Protein AF-C1MUS3-F1 (afdb_monomer_lite)

Organism: Micromonas pusilla (strain CCMP1545) (NCBI:txid564608)

Structure (mmCIF, N/CA/C/O backbone):
data_AF-C1MUS3-F1
#
_entry.id   AF-C1MUS3-F1
#
loop_
_atom_site.group_PDB
_atom_site.id
_atom_site.type_symbol
_atom_site.label_atom_id
_atom_site.label_alt_id
_atom_site.label_comp_id
_atom_site.label_asym_id
_atom_site.label_entity_id
_atom_site.label_seq_id
_atom_site.pdbx_PDB_ins_code
_atom_site.Cartn_x
_atom_site.Cartn_y
_atom_site.Cartn_z
_atom_site.occupancy
_atom_site.B_iso_or_equiv
_atom_site.auth_seq_id
_atom_site.auth_comp_id
_atom_site.auth_asym_id
_atom_site.auth_atom_id
_atom_site.pdbx_PDB_model_num
ATOM 1 N N . MET A 1 1 ? -2.964 16.497 14.818 1.00 52.72 1 MET A N 1
ATOM 2 C CA . MET A 1 1 ? -4.384 16.261 14.481 1.00 52.72 1 MET A CA 1
ATOM 3 C C . MET A 1 1 ? -4.648 14.769 14.658 1.00 52.72 1 MET A C 1
ATOM 5 O O . MET A 1 1 ? -3.890 13.993 14.090 1.00 52.72 1 MET A O 1
ATOM 9 N N . ASP A 1 2 ? -5.596 14.353 15.503 1.00 78.25 2 ASP A N 1
ATOM 10 C CA . ASP A 1 2 ? -5.914 12.923 15.692 1.00 78.25 2 ASP A CA 1
ATOM 11 C C . ASP A 1 2 ? -7.005 12.544 14.678 1.00 78.25 2 ASP A C 1
ATOM 13 O O . ASP A 1 2 ? -8.101 13.102 14.712 1.00 78.25 2 ASP A O 1
ATOM 17 N N . LEU A 1 3 ? -6.682 11.678 13.713 1.00 90.25 3 LEU A N 1
ATOM 18 C CA . LEU A 1 3 ? -7.637 11.227 12.696 1.00 90.25 3 LEU A CA 1
ATOM 19 C C . LEU A 1 3 ? -8.528 10.123 13.276 1.00 90.25 3 LEU A C 1
ATOM 21 O O . LEU A 1 3 ? -8.042 9.252 14.000 1.00 90.25 3 LEU A O 1
ATOM 25 N N . SER A 1 4 ? -9.820 10.129 12.939 1.00 94.25 4 SER A N 1
ATOM 26 C CA . SER A 1 4 ? -10.713 9.025 13.304 1.00 94.25 4 SER A CA 1
ATOM 27 C C . SER A 1 4 ? -10.329 7.738 12.568 1.00 94.25 4 SER A C 1
ATOM 29 O O . SER A 1 4 ? -9.765 7.776 11.472 1.00 94.25 4 SER A O 1
ATOM 31 N N . ALA A 1 5 ? -10.683 6.590 13.149 1.00 95.31 5 ALA A N 1
ATOM 32 C CA . ALA A 1 5 ? -10.496 5.276 12.536 1.00 95.31 5 ALA A CA 1
ATOM 33 C C . ALA A 1 5 ? -11.099 5.199 11.122 1.00 95.31 5 ALA A C 1
ATOM 35 O O . ALA A 1 5 ? -10.448 4.721 10.195 1.00 95.31 5 ALA A O 1
ATOM 36 N N . GLN A 1 6 ? -12.306 5.739 10.941 1.00 96.19 6 GLN A N 1
ATOM 37 C CA . GLN A 1 6 ? -12.981 5.791 9.645 1.00 96.19 6 GLN A CA 1
ATOM 38 C C . GLN A 1 6 ? -12.203 6.640 8.637 1.00 96.19 6 GLN A C 1
ATOM 40 O O . GLN A 1 6 ? -12.036 6.235 7.490 1.00 96.19 6 GLN A O 1
ATOM 45 N N . THR A 1 7 ? -11.679 7.798 9.048 1.00 96.81 7 THR A N 1
ATOM 46 C CA . THR A 1 7 ? -10.863 8.641 8.163 1.00 96.81 7 THR A CA 1
ATOM 47 C C . THR A 1 7 ? -9.566 7.942 7.766 1.00 96.81 7 THR A C 1
ATOM 49 O O . THR A 1 7 ? -9.186 7.988 6.599 1.00 96.81 7 THR A O 1
ATOM 52 N N . VAL A 1 8 ? -8.911 7.246 8.698 1.00 97.56 8 VAL A N 1
ATOM 53 C CA . VAL A 1 8 ? -7.708 6.455 8.399 1.00 97.56 8 VAL A CA 1
ATOM 54 C C . VAL A 1 8 ? -8.012 5.343 7.389 1.00 97.56 8 VAL A C 1
ATOM 56 O O . VAL A 1 8 ? -7.272 5.192 6.419 1.00 97.56 8 VAL A O 1
ATOM 59 N N . LEU A 1 9 ? -9.128 4.625 7.548 1.00 98.12 9 LEU A N 1
ATOM 60 C CA . LEU A 1 9 ? -9.564 3.607 6.587 1.00 98.12 9 LEU A CA 1
ATOM 61 C C . LEU A 1 9 ? -9.898 4.194 5.208 1.00 98.12 9 LEU A C 1
ATOM 63 O O . LEU A 1 9 ? -9.548 3.587 4.201 1.00 98.12 9 LEU A O 1
ATOM 67 N N . LYS A 1 10 ? -10.492 5.393 5.130 1.00 98.00 10 LYS A N 1
ATOM 68 C CA . LYS A 1 10 ? -10.720 6.087 3.846 1.00 98.00 10 LYS A CA 1
ATOM 69 C C . LYS A 1 10 ? -9.414 6.435 3.145 1.00 98.00 10 LYS A C 1
ATOM 71 O O . LYS A 1 10 ? -9.296 6.219 1.943 1.00 98.00 10 LYS A O 1
ATOM 76 N N . ILE A 1 11 ? -8.432 6.948 3.888 1.00 97.75 11 ILE A N 1
ATOM 77 C CA . ILE A 1 11 ? -7.097 7.233 3.344 1.00 97.75 11 ILE A CA 1
ATOM 78 C C . ILE A 1 11 ? -6.479 5.940 2.804 1.00 97.75 11 ILE A C 1
ATOM 80 O O . ILE A 1 11 ? -6.043 5.908 1.656 1.00 97.75 11 ILE A O 1
ATOM 84 N N . ALA A 1 12 ? -6.514 4.860 3.591 1.00 97.81 12 ALA A N 1
ATOM 85 C CA . ALA A 1 12 ? -6.022 3.553 3.169 1.00 97.81 12 ALA A CA 1
ATOM 86 C C . ALA A 1 12 ? -6.724 3.058 1.889 1.00 97.81 12 ALA A C 1
ATOM 88 O O . ALA A 1 12 ? -6.028 2.652 0.956 1.00 97.81 12 ALA A O 1
ATOM 89 N N . ALA A 1 13 ? -8.055 3.175 1.812 1.00 98.19 13 ALA A N 1
ATOM 90 C CA . ALA A 1 13 ? -8.863 2.763 0.663 1.00 98.19 13 ALA A CA 1
ATOM 91 C C . ALA A 1 13 ? -8.513 3.544 -0.608 1.00 98.19 13 ALA A C 1
ATOM 93 O O . ALA A 1 13 ? -8.303 2.949 -1.667 1.00 98.19 13 ALA A O 1
ATOM 94 N N . VAL A 1 14 ? -8.404 4.874 -0.510 1.00 97.94 14 VAL A N 1
ATOM 95 C CA . VAL A 1 14 ? -8.028 5.737 -1.641 1.00 97.94 14 VAL A CA 1
ATOM 96 C C . VAL A 1 14 ? -6.626 5.389 -2.129 1.00 97.94 14 VAL A C 1
ATOM 98 O O . VAL A 1 14 ? -6.409 5.234 -3.330 1.00 97.94 14 VAL A O 1
ATOM 101 N N . SER A 1 15 ? -5.679 5.197 -1.212 1.00 97.31 15 SER A N 1
ATOM 102 C CA . SER A 1 15 ? -4.314 4.818 -1.570 1.00 97.31 15 SER A CA 1
ATOM 103 C C . SER A 1 15 ? -4.245 3.432 -2.222 1.00 97.31 15 SER A C 1
ATOM 105 O O . SER A 1 15 ? -3.606 3.293 -3.263 1.00 97.31 15 SER A O 1
ATOM 107 N N . SER A 1 16 ? -4.954 2.427 -1.694 1.00 97.75 16 SER A N 1
ATOM 108 C CA . SER A 1 16 ? -5.007 1.085 -2.296 1.00 97.75 16 SER A CA 1
ATOM 109 C C . SER A 1 16 ? -5.689 1.109 -3.663 1.00 97.75 16 SER A C 1
ATOM 111 O O . SER A 1 16 ? -5.212 0.453 -4.585 1.00 97.75 16 SER A O 1
ATOM 113 N N . THR A 1 17 ? -6.728 1.934 -3.838 1.00 97.44 17 THR A N 1
ATOM 114 C CA . THR A 1 17 ? -7.362 2.174 -5.145 1.00 97.44 17 THR A CA 1
ATOM 115 C C . THR A 1 17 ? -6.368 2.771 -6.139 1.00 97.44 17 THR A C 1
ATOM 117 O O . THR A 1 17 ? -6.280 2.302 -7.269 1.00 97.44 17 THR A O 1
ATOM 120 N N . GLY A 1 18 ? -5.583 3.770 -5.725 1.00 95.81 18 GLY A N 1
ATOM 121 C CA . GLY A 1 18 ? -4.576 4.401 -6.577 1.00 95.81 18 GLY A CA 1
ATOM 122 C C . GLY A 1 18 ? -3.504 3.418 -7.049 1.00 95.81 18 GLY A C 1
ATOM 123 O O . GLY A 1 18 ? -3.254 3.315 -8.250 1.00 95.81 18 GLY A O 1
ATOM 124 N N . TYR A 1 19 ? -2.913 2.649 -6.129 1.00 94.81 19 TYR A N 1
ATOM 125 C CA . TYR A 1 19 ? -1.943 1.610 -6.490 1.00 94.81 19 TYR A CA 1
ATOM 126 C C . TYR A 1 19 ? -2.574 0.520 -7.364 1.00 94.81 19 TYR A C 1
ATOM 128 O O . TYR A 1 19 ? -1.981 0.113 -8.359 1.00 94.81 19 TYR A O 1
ATOM 136 N N . SER A 1 20 ? -3.795 0.086 -7.043 1.00 96.69 20 SER A N 1
ATOM 137 C CA . SER A 1 20 ? -4.541 -0.881 -7.850 1.00 96.69 20 SER A CA 1
ATOM 138 C C . SER A 1 20 ? -4.736 -0.393 -9.288 1.00 96.69 20 SER A C 1
ATOM 140 O O . SER A 1 20 ? -4.400 -1.109 -10.230 1.00 96.69 20 SER A O 1
ATOM 142 N N . ALA A 1 21 ? -5.197 0.848 -9.467 1.00 95.81 21 ALA A N 1
ATOM 143 C CA . ALA A 1 21 ? -5.435 1.440 -10.779 1.00 95.81 21 ALA A CA 1
ATOM 144 C C . ALA A 1 21 ? -4.152 1.534 -11.613 1.00 95.81 21 ALA A C 1
ATOM 146 O O . ALA A 1 21 ? -4.171 1.193 -12.793 1.00 95.81 21 ALA A O 1
ATOM 147 N N . GLN A 1 22 ? -3.027 1.926 -11.006 1.00 93.88 22 GLN A N 1
ATOM 148 C CA . GLN A 1 22 ? -1.734 1.951 -11.699 1.00 93.88 22 GLN A CA 1
ATOM 149 C C . GLN A 1 22 ? -1.359 0.564 -12.234 1.00 93.88 22 GLN A C 1
ATOM 151 O O . GLN A 1 22 ? -0.953 0.439 -13.385 1.00 93.88 22 GLN A O 1
ATOM 156 N N . MET A 1 23 ? -1.545 -0.478 -11.423 1.00 94.56 23 MET A N 1
ATOM 157 C CA . MET A 1 23 ? -1.152 -1.846 -11.768 1.00 94.56 23 MET A CA 1
ATOM 158 C C . MET A 1 23 ? -2.116 -2.519 -12.761 1.00 94.56 23 MET A C 1
ATOM 160 O O . MET A 1 23 ? -1.689 -3.319 -13.591 1.00 94.56 23 MET A O 1
ATOM 164 N N . LEU A 1 24 ? -3.411 -2.190 -12.701 1.00 93.19 24 LEU A N 1
ATOM 165 C CA . LEU A 1 24 ? -4.441 -2.744 -13.587 1.00 93.19 24 LEU A CA 1
ATOM 166 C C . LEU A 1 24 ? -4.512 -2.024 -14.937 1.00 93.19 24 LEU A C 1
ATOM 168 O O . LEU A 1 24 ? -4.518 -2.674 -15.983 1.00 93.19 24 LEU A O 1
ATOM 172 N N . ALA A 1 25 ? -4.602 -0.693 -14.908 1.00 91.56 25 ALA A N 1
ATOM 173 C CA . ALA A 1 25 ? -4.913 0.116 -16.083 1.00 91.56 25 ALA A CA 1
ATOM 174 C C . ALA A 1 25 ? -3.665 0.623 -16.812 1.00 91.56 25 ALA A C 1
ATOM 176 O O . ALA A 1 25 ? -3.730 0.891 -18.009 1.00 91.56 25 ALA A O 1
ATOM 177 N N . ALA A 1 26 ? -2.533 0.751 -16.115 1.00 91.69 26 ALA A N 1
ATOM 178 C CA . ALA A 1 26 ? -1.306 1.300 -16.685 1.00 91.69 26 ALA A CA 1
ATOM 179 C C . ALA A 1 26 ? -0.044 0.507 -16.275 1.00 91.69 26 ALA A C 1
ATOM 181 O O . ALA A 1 26 ? 0.919 1.111 -15.792 1.00 91.69 26 ALA A O 1
ATOM 182 N N . PRO A 1 27 ? -0.004 -0.828 -16.484 1.00 88.62 27 PRO A N 1
ATOM 183 C CA . PRO A 1 27 ? 1.126 -1.666 -16.069 1.00 88.62 27 PRO A CA 1
ATOM 184 C C . PRO A 1 27 ? 2.464 -1.197 -16.670 1.00 88.62 27 PRO A C 1
ATOM 186 O O . PRO A 1 27 ? 3.486 -1.141 -15.991 1.00 88.62 27 PRO A O 1
ATOM 189 N N . ASP A 1 28 ? 2.463 -0.740 -17.921 1.00 89.69 28 ASP A N 1
ATOM 190 C CA . ASP A 1 28 ? 3.669 -0.254 -18.609 1.00 89.69 28 ASP A CA 1
ATOM 191 C C . ASP A 1 28 ? 4.235 1.010 -17.968 1.00 89.69 28 ASP A C 1
ATOM 193 O O . ASP A 1 28 ? 5.450 1.150 -17.776 1.00 89.69 28 ASP A O 1
ATOM 197 N N . TRP A 1 29 ? 3.334 1.922 -17.602 1.00 90.94 29 TRP A N 1
ATOM 198 C CA . TRP A 1 29 ? 3.690 3.116 -16.858 1.00 90.94 29 TRP A CA 1
ATOM 199 C C . TRP A 1 29 ? 4.202 2.738 -15.472 1.00 90.94 29 TRP A C 1
ATOM 201 O O . TRP A 1 29 ? 5.259 3.222 -15.083 1.00 90.94 29 TRP A O 1
ATOM 211 N N . ALA A 1 30 ? 3.520 1.837 -14.757 1.00 91.00 30 ALA A N 1
ATOM 212 C CA . ALA A 1 30 ? 3.930 1.396 -13.427 1.00 91.00 30 ALA A CA 1
ATOM 213 C C . ALA A 1 30 ? 5.330 0.763 -13.464 1.00 91.00 30 ALA A C 1
ATOM 215 O O . ALA A 1 30 ? 6.202 1.155 -12.689 1.00 91.00 30 ALA A O 1
ATOM 216 N N . ASN A 1 31 ? 5.592 -0.132 -14.420 1.00 92.44 31 ASN A N 1
ATOM 217 C CA . ASN A 1 31 ? 6.906 -0.744 -14.602 1.00 92.44 31 ASN A CA 1
ATOM 218 C C . ASN A 1 31 ? 7.986 0.327 -14.810 1.00 92.44 31 ASN A C 1
ATOM 220 O O . ASN A 1 31 ? 9.007 0.343 -14.126 1.00 92.44 31 ASN A O 1
ATOM 224 N N . SER A 1 32 ? 7.717 1.269 -15.715 1.00 92.12 32 SER A N 1
ATOM 225 C CA . SER A 1 32 ? 8.638 2.358 -16.047 1.00 92.12 32 SER A CA 1
ATOM 226 C C . SER A 1 32 ? 8.811 3.358 -14.908 1.00 92.12 32 SER A C 1
ATOM 228 O O . SER A 1 32 ? 9.868 3.973 -14.790 1.00 92.12 32 SER A O 1
ATOM 230 N N . TYR A 1 33 ? 7.788 3.561 -14.079 1.00 92.94 33 TYR A N 1
ATOM 231 C CA . TYR A 1 33 ? 7.798 4.490 -12.958 1.00 92.94 33 TYR A CA 1
ATOM 232 C C . TYR A 1 33 ? 8.620 3.924 -11.800 1.00 92.94 33 TYR A C 1
ATOM 234 O O . TYR A 1 33 ? 9.563 4.591 -11.363 1.00 92.94 33 TYR A O 1
ATOM 242 N N . TYR A 1 34 ? 8.319 2.690 -11.376 1.00 92.94 34 TYR A N 1
ATOM 243 C CA . TYR A 1 34 ? 8.885 2.040 -10.191 1.00 92.94 34 TYR A CA 1
ATOM 244 C C . TYR A 1 34 ? 10.277 1.426 -10.409 1.00 92.94 34 TYR A C 1
ATOM 246 O O . TYR A 1 34 ? 11.143 1.566 -9.538 1.00 92.94 34 TYR A O 1
ATOM 254 N N . TYR A 1 35 ? 10.521 0.784 -11.553 1.00 95.19 35 TYR A N 1
ATOM 255 C CA 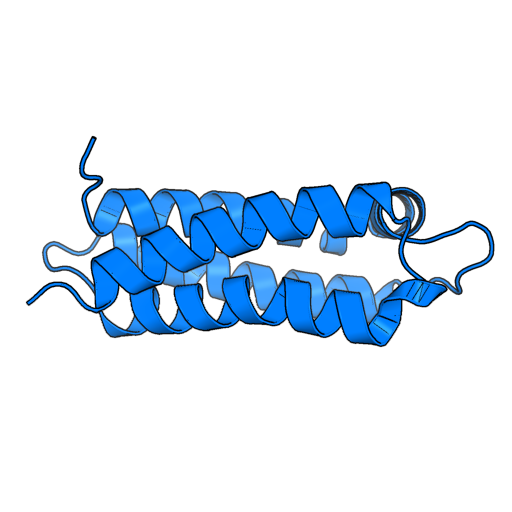. TYR A 1 35 ? 11.714 -0.039 -11.780 1.00 95.19 35 TYR A CA 1
ATOM 256 C C . TYR A 1 35 ? 12.775 0.656 -12.634 1.00 95.19 35 TYR A C 1
ATOM 258 O O . TYR A 1 35 ? 12.490 1.583 -13.395 1.00 95.19 35 TYR A O 1
ATOM 266 N N . LYS A 1 36 ? 14.034 0.229 -12.495 1.00 95.69 36 LYS A N 1
ATOM 267 C CA . LYS A 1 36 ? 15.150 0.699 -13.329 1.00 95.69 36 LYS A CA 1
ATOM 268 C C . LYS A 1 36 ? 14.961 0.270 -14.791 1.00 95.69 36 LYS A C 1
ATOM 270 O O . LYS A 1 36 ? 14.245 -0.682 -15.098 1.00 95.69 36 LYS A O 1
ATOM 275 N N . ALA A 1 37 ? 15.622 0.985 -15.700 1.00 92.81 37 ALA A N 1
ATOM 276 C CA . ALA A 1 37 ? 15.596 0.653 -17.121 1.00 92.81 37 ALA A CA 1
ATOM 277 C C . ALA A 1 37 ? 16.096 -0.785 -17.357 1.00 92.81 37 ALA A C 1
ATOM 279 O O . ALA A 1 37 ? 17.076 -1.205 -16.747 1.00 92.81 37 ALA A O 1
ATOM 280 N N . GLY A 1 38 ? 15.416 -1.524 -18.236 1.00 88.62 38 GLY A N 1
ATOM 281 C CA . GLY A 1 38 ? 15.744 -2.920 -18.545 1.00 88.62 38 GLY A CA 1
ATOM 282 C C . GLY A 1 38 ? 15.122 -3.965 -17.611 1.00 88.62 38 GLY A C 1
ATOM 283 O O . GLY A 1 38 ? 15.268 -5.152 -17.888 1.00 88.62 38 GLY A O 1
ATOM 284 N N . HIS A 1 39 ? 14.401 -3.569 -16.551 1.00 91.31 39 HIS A N 1
ATOM 285 C CA . HIS A 1 39 ? 13.683 -4.532 -15.710 1.00 91.31 39 HIS A CA 1
ATOM 286 C C . HIS A 1 39 ? 12.571 -5.243 -16.514 1.00 91.31 39 HIS A C 1
ATOM 288 O O . HIS A 1 39 ? 11.763 -4.560 -17.161 1.00 91.31 39 HIS A O 1
ATOM 294 N N . PRO A 1 40 ? 12.511 -6.590 -16.493 1.00 89.00 40 PRO A N 1
ATOM 295 C CA . PRO A 1 40 ? 11.547 -7.353 -17.275 1.00 89.00 40 PRO A CA 1
ATOM 296 C C . PRO A 1 40 ? 10.112 -7.030 -16.856 1.00 89.00 40 PRO A C 1
ATOM 298 O O . PRO A 1 40 ? 9.757 -7.065 -15.681 1.00 89.00 40 PRO A O 1
ATOM 301 N N . LYS A 1 41 ? 9.263 -6.741 -17.844 1.00 87.56 41 LYS A N 1
ATOM 302 C CA . LYS A 1 41 ? 7.846 -6.460 -17.614 1.00 87.56 41 LYS A CA 1
ATOM 303 C C . LYS A 1 41 ? 7.058 -7.762 -17.498 1.00 87.56 41 LYS A C 1
ATOM 305 O O . LYS A 1 41 ? 7.179 -8.641 -18.349 1.00 87.56 41 LYS A O 1
ATOM 310 N N . ASN A 1 42 ? 6.177 -7.842 -16.504 1.00 89.31 42 ASN A N 1
ATOM 311 C CA . ASN A 1 42 ? 5.179 -8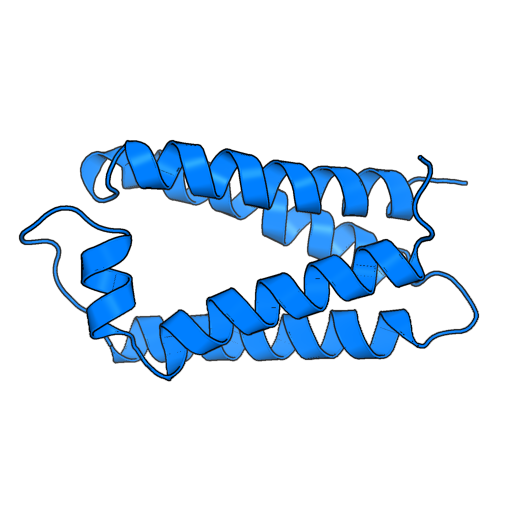.904 -16.398 1.00 89.31 42 ASN A CA 1
ATOM 312 C C . ASN A 1 42 ? 3.790 -8.300 -16.149 1.00 89.31 42 ASN A C 1
ATOM 314 O O . ASN A 1 42 ? 3.375 -8.104 -15.007 1.00 89.31 42 ASN A O 1
ATOM 318 N N . GLU A 1 43 ? 3.071 -7.993 -17.231 1.00 90.44 43 GLU A N 1
ATOM 319 C CA . GLU A 1 43 ? 1.742 -7.370 -17.155 1.00 90.44 43 GLU A CA 1
ATOM 320 C C . GLU A 1 43 ? 0.716 -8.252 -16.442 1.00 90.44 43 GLU A C 1
ATOM 322 O O . GLU A 1 43 ? -0.123 -7.742 -15.705 1.00 90.44 43 GLU A O 1
ATOM 327 N N . ASN A 1 44 ? 0.778 -9.573 -16.637 1.00 92.25 44 ASN A N 1
ATOM 328 C CA . ASN A 1 44 ? -0.161 -10.498 -16.002 1.00 92.25 44 ASN A CA 1
ATOM 329 C C . ASN A 1 44 ? 0.020 -10.493 -14.485 1.00 92.25 44 ASN A C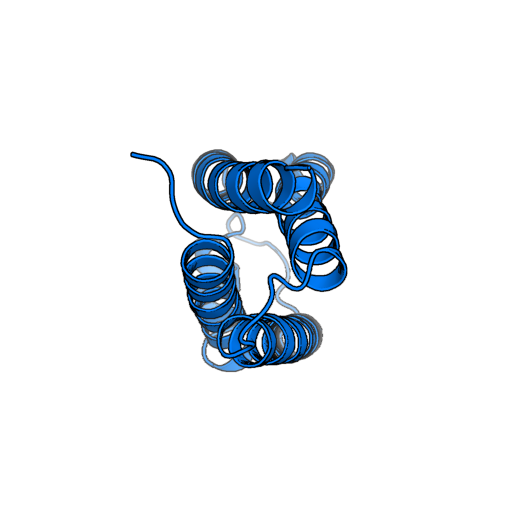 1
ATOM 331 O O . ASN A 1 44 ? -0.960 -10.412 -13.745 1.00 92.25 44 ASN A O 1
ATOM 335 N N . TRP A 1 45 ? 1.273 -10.511 -14.027 1.00 90.94 45 TRP A N 1
ATOM 336 C CA . TRP A 1 45 ? 1.584 -10.386 -12.609 1.00 90.94 45 TRP A CA 1
ATOM 337 C C . TRP A 1 45 ? 1.147 -9.034 -12.042 1.00 90.94 45 TRP A C 1
ATOM 339 O O . TRP A 1 45 ? 0.510 -8.992 -10.993 1.00 90.94 45 TRP A O 1
ATOM 349 N N . GLN A 1 46 ? 1.424 -7.934 -12.745 1.00 91.56 46 GLN A N 1
ATOM 350 C CA . GLN A 1 46 ? 1.018 -6.601 -12.295 1.00 91.56 46 GLN A CA 1
ATOM 351 C C . GLN A 1 46 ? -0.503 -6.471 -12.205 1.00 91.56 46 GLN A C 1
ATOM 353 O O . GLN A 1 46 ? -1.013 -6.021 -11.183 1.00 91.56 46 GLN A O 1
ATOM 358 N N . ARG A 1 47 ? -1.249 -6.949 -13.206 1.00 93.81 47 ARG A N 1
ATOM 359 C CA . ARG A 1 47 ? -2.717 -6.960 -13.158 1.00 93.81 47 ARG A CA 1
ATOM 360 C C . ARG A 1 47 ? -3.239 -7.822 -12.009 1.00 93.81 47 ARG A C 1
ATOM 362 O O . ARG A 1 47 ? -4.149 -7.396 -11.303 1.00 93.81 47 ARG A O 1
ATOM 369 N N . TRP A 1 48 ? -2.653 -8.998 -11.778 1.00 94.56 48 TRP A N 1
ATOM 370 C CA . TRP A 1 48 ? -3.033 -9.860 -10.654 1.00 94.56 48 TRP A CA 1
ATOM 371 C C . TRP A 1 48 ? -2.782 -9.178 -9.301 1.00 94.56 48 TRP A C 1
ATOM 373 O O . TRP A 1 48 ? -3.667 -9.138 -8.447 1.00 94.56 48 TRP A O 1
ATOM 383 N N . PHE A 1 49 ? -1.615 -8.554 -9.135 1.00 92.88 49 PHE A N 1
ATOM 384 C CA . PHE A 1 49 ? -1.288 -7.769 -7.947 1.00 92.88 49 PHE A CA 1
ATOM 385 C C . PHE A 1 49 ? -2.255 -6.588 -7.759 1.00 92.88 49 PHE A C 1
ATOM 387 O O . PHE A 1 49 ? -2.794 -6.382 -6.670 1.00 92.88 49 PHE A O 1
ATOM 394 N N . GLY A 1 50 ? -2.549 -5.854 -8.834 1.00 95.38 50 GLY A N 1
ATOM 395 C CA . GLY A 1 50 ? -3.514 -4.759 -8.837 1.00 95.38 50 GLY A CA 1
ATOM 396 C C . GLY A 1 50 ? -4.931 -5.201 -8.462 1.00 95.38 50 GLY A C 1
ATOM 397 O O . GLY A 1 50 ? -5.616 -4.486 -7.730 1.00 95.38 50 GLY A O 1
ATOM 398 N N . HIS A 1 51 ? -5.357 -6.394 -8.883 1.00 96.25 51 HIS A N 1
ATOM 399 C CA . HIS A 1 51 ? -6.632 -6.985 -8.474 1.00 96.25 51 HIS A CA 1
ATOM 400 C C . HIS A 1 51 ? -6.672 -7.282 -6.966 1.00 96.25 51 HIS A C 1
ATOM 402 O O . HIS A 1 51 ? -7.651 -6.942 -6.301 1.00 96.25 51 HIS A O 1
ATOM 408 N N . GLY A 1 52 ? -5.590 -7.825 -6.398 1.00 95.62 52 GLY A N 1
ATOM 409 C CA . GLY A 1 52 ? -5.477 -8.021 -4.948 1.00 95.62 52 GLY A CA 1
ATOM 410 C C . GLY A 1 52 ? -5.602 -6.708 -4.165 1.00 95.62 52 GLY A C 1
ATOM 411 O O . GLY A 1 52 ? -6.340 -6.627 -3.181 1.00 95.62 52 GLY A O 1
ATOM 412 N N . LEU A 1 53 ? -4.956 -5.641 -4.649 1.00 96.69 53 LEU A N 1
ATOM 413 C CA . LEU A 1 53 ? -5.082 -4.304 -4.063 1.00 96.69 53 LEU A CA 1
ATOM 414 C C . LEU A 1 53 ? -6.499 -3.725 -4.183 1.00 96.69 53 LEU A C 1
ATOM 416 O O . LEU A 1 53 ? -6.939 -3.031 -3.267 1.00 96.69 53 LEU A O 1
ATOM 420 N N . ALA A 1 54 ? -7.233 -4.032 -5.258 1.00 97.56 54 ALA A N 1
ATOM 421 C CA . ALA A 1 54 ? -8.635 -3.631 -5.395 1.00 97.56 54 ALA A CA 1
ATOM 422 C C . ALA A 1 54 ? -9.509 -4.273 -4.305 1.00 97.56 54 ALA A C 1
ATOM 424 O O . ALA A 1 54 ? -10.342 -3.596 -3.703 1.00 97.56 54 ALA A O 1
ATOM 425 N N . GLY A 1 55 ? -9.283 -5.556 -3.999 1.00 97.06 55 GLY A N 1
ATOM 426 C CA . GLY A 1 55 ? -9.965 -6.246 -2.901 1.00 97.06 55 GLY A CA 1
ATOM 427 C C . GLY A 1 55 ? -9.712 -5.579 -1.545 1.00 97.06 55 GLY A C 1
ATOM 428 O O . GLY A 1 55 ? -10.650 -5.342 -0.783 1.00 97.06 55 GLY A O 1
ATOM 429 N N . MET A 1 56 ? -8.462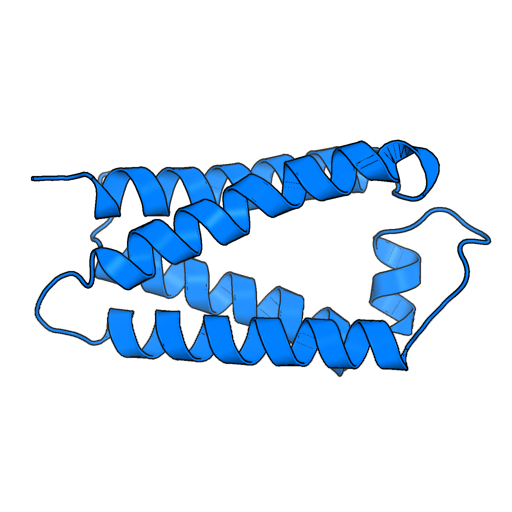 -5.191 -1.274 1.00 95.88 56 MET A N 1
ATOM 430 C CA . MET A 1 56 ? -8.114 -4.457 -0.051 1.00 95.88 56 MET A CA 1
ATOM 431 C C . MET A 1 56 ? -8.744 -3.064 -0.002 1.00 95.88 56 MET A C 1
ATOM 433 O O . MET A 1 56 ? -9.268 -2.674 1.041 1.00 95.88 56 MET A O 1
ATOM 437 N N . ALA A 1 57 ? -8.761 -2.343 -1.126 1.00 97.88 57 ALA A N 1
ATOM 438 C CA . ALA A 1 57 ? -9.415 -1.043 -1.224 1.00 97.88 57 ALA A CA 1
ATOM 439 C C . ALA A 1 57 ? -10.915 -1.129 -0.899 1.00 97.88 57 ALA A C 1
ATOM 441 O O . ALA A 1 57 ? -11.433 -0.289 -0.162 1.00 97.88 57 ALA A O 1
ATOM 442 N N . LEU A 1 58 ? -11.601 -2.168 -1.389 1.00 98.12 58 LEU A N 1
ATOM 443 C CA . LEU A 1 58 ? -13.006 -2.424 -1.066 1.00 98.12 58 LEU A CA 1
ATOM 444 C C . LEU A 1 58 ? -13.199 -2.729 0.422 1.00 98.12 58 LEU A C 1
ATOM 446 O O . LEU A 1 58 ? -14.054 -2.114 1.054 1.00 98.12 58 LEU A O 1
ATOM 450 N N . ALA A 1 59 ? -12.390 -3.623 0.999 1.00 97.94 59 ALA A N 1
ATOM 451 C CA . ALA A 1 59 ? -12.477 -3.963 2.420 1.00 97.94 59 ALA A CA 1
ATOM 452 C C . ALA A 1 59 ? -12.268 -2.731 3.320 1.00 97.94 59 ALA A C 1
ATOM 454 O O . ALA A 1 59 ? -13.039 -2.498 4.250 1.00 97.94 59 ALA A O 1
ATOM 455 N N . GLN A 1 60 ? -11.268 -1.902 3.010 1.00 98.31 60 GLN A N 1
ATOM 456 C CA . GLN A 1 60 ? -11.000 -0.642 3.707 1.00 98.31 60 GLN A CA 1
ATOM 457 C C . GLN A 1 60 ? -12.150 0.357 3.540 1.00 98.31 60 GLN A C 1
ATOM 459 O O . GLN A 1 60 ? -12.584 0.968 4.516 1.00 98.31 60 GLN A O 1
ATOM 464 N N . GLY A 1 61 ? -12.664 0.507 2.317 1.00 98.06 61 GLY A N 1
ATOM 465 C CA . GLY A 1 61 ? -13.758 1.420 2.000 1.00 98.06 61 GLY A CA 1
ATOM 466 C C . GLY A 1 61 ? -15.047 1.058 2.734 1.00 98.06 61 GLY A C 1
ATOM 467 O O . GLY A 1 61 ? -15.630 1.920 3.392 1.00 98.06 61 GLY A O 1
ATOM 468 N N . LEU A 1 62 ? -15.449 -0.213 2.692 1.00 97.94 62 LEU A N 1
ATOM 469 C CA . LEU A 1 62 ? -16.628 -0.718 3.398 1.00 97.94 62 LEU A CA 1
ATOM 470 C C . LEU A 1 62 ? -16.484 -0.547 4.913 1.00 97.94 62 LEU A C 1
ATOM 472 O O . LEU A 1 62 ? -17.349 0.059 5.542 1.00 97.94 62 LEU A O 1
ATOM 476 N N . ALA A 1 63 ? -15.351 -0.970 5.482 1.00 97.75 63 ALA A N 1
ATOM 477 C CA . ALA A 1 63 ? -15.077 -0.823 6.910 1.00 97.75 63 ALA A CA 1
ATOM 478 C C . ALA A 1 63 ? -15.052 0.646 7.368 1.00 97.75 63 ALA A C 1
ATOM 480 O O . ALA A 1 63 ? -15.365 0.958 8.514 1.00 97.75 63 ALA A O 1
ATOM 481 N N . SER A 1 64 ? -14.704 1.579 6.478 1.00 96.56 64 SER A N 1
ATOM 482 C CA . SER A 1 64 ? -14.736 3.010 6.789 1.00 96.56 64 SER A CA 1
ATOM 483 C C . SER A 1 64 ? -16.149 3.587 6.940 1.00 96.56 64 SER A C 1
ATOM 485 O O . SER A 1 64 ? -16.300 4.684 7.484 1.00 96.56 64 SER A O 1
ATOM 487 N N . GLY A 1 65 ? -17.164 2.878 6.435 1.00 94.38 65 GLY A N 1
ATOM 488 C CA . GLY A 1 65 ? -18.577 3.230 6.561 1.00 94.38 65 GLY A CA 1
ATOM 489 C C . GLY A 1 65 ? -19.245 2.660 7.813 1.00 94.38 65 GLY A C 1
ATOM 490 O O . GLY A 1 65 ? -20.392 3.004 8.089 1.00 94.38 65 GLY A O 1
ATOM 491 N N . GLU A 1 66 ? -18.552 1.812 8.576 1.00 93.62 66 GLU A N 1
ATOM 492 C CA . GLU A 1 66 ? -19.088 1.217 9.800 1.00 93.62 66 GLU A CA 1
ATOM 493 C C . GLU A 1 66 ? -19.163 2.240 10.948 1.00 93.62 66 GLU A C 1
ATOM 495 O O . GLU A 1 66 ? -18.312 3.127 11.104 1.00 93.62 66 GLU A O 1
ATOM 500 N N . SER A 1 67 ? -20.199 2.104 11.785 1.00 89.00 67 SER A N 1
ATOM 501 C CA . SER A 1 67 ? -20.431 2.973 12.948 1.00 89.00 67 SER A CA 1
ATOM 502 C C . SER A 1 67 ? -19.388 2.774 14.051 1.00 89.00 67 SER A C 1
ATOM 504 O O . SER A 1 67 ? -19.085 3.704 14.799 1.00 89.00 67 SER A O 1
ATOM 506 N N . THR A 1 68 ? -18.806 1.580 14.134 1.00 90.44 68 THR A N 1
ATOM 507 C CA . THR A 1 68 ? -17.713 1.237 15.042 1.00 90.44 68 THR A CA 1
ATOM 508 C C . THR A 1 68 ? -16.424 1.015 14.257 1.00 90.44 68 THR A C 1
ATOM 510 O O . THR A 1 68 ? -16.428 0.658 13.083 1.00 90.44 68 THR A O 1
ATOM 513 N N . ALA A 1 69 ? -15.284 1.277 14.896 1.00 90.69 69 ALA A N 1
ATOM 514 C CA . ALA A 1 69 ? -13.991 1.108 14.247 1.00 90.69 69 ALA A CA 1
ATOM 515 C C . ALA A 1 69 ? -13.688 -0.379 14.015 1.00 90.69 69 ALA A C 1
ATOM 517 O O . ALA A 1 69 ? -13.527 -1.142 14.972 1.00 90.69 69 ALA A O 1
ATOM 518 N N . ASN A 1 70 ? -13.510 -0.773 12.755 1.00 95.75 70 ASN A N 1
ATOM 519 C CA . ASN A 1 70 ? -13.085 -2.123 12.415 1.00 95.75 70 ASN A CA 1
ATOM 520 C C . ASN A 1 70 ? -11.577 -2.309 12.665 1.00 95.75 70 ASN A C 1
ATOM 522 O O . ASN A 1 70 ? -10.734 -2.091 11.788 1.00 95.75 70 ASN A O 1
ATOM 526 N N . LYS A 1 71 ? -11.220 -2.689 13.899 1.00 95.94 71 LYS A N 1
ATOM 527 C CA . LYS A 1 71 ? -9.816 -2.849 14.318 1.00 95.94 71 LYS A CA 1
ATOM 528 C C . LYS A 1 71 ? -9.075 -3.903 13.489 1.00 95.94 71 LYS A C 1
ATOM 530 O O . LYS A 1 71 ? -7.894 -3.721 13.212 1.00 95.94 71 LYS A O 1
ATOM 535 N N . ALA A 1 72 ? -9.756 -4.962 13.048 1.00 97.31 72 ALA A N 1
ATOM 536 C CA . ALA A 1 72 ? -9.142 -6.003 12.228 1.00 97.31 72 ALA A CA 1
ATOM 537 C C . ALA A 1 72 ? -8.690 -5.454 10.867 1.00 97.31 72 ALA A C 1
ATOM 539 O O . ALA A 1 72 ? -7.532 -5.631 10.490 1.00 97.31 72 ALA A O 1
ATOM 540 N N . VAL A 1 73 ? -9.561 -4.715 10.170 1.00 98.00 73 VAL A N 1
ATOM 541 C CA . VAL A 1 73 ? -9.220 -4.107 8.873 1.00 98.00 73 VAL A CA 1
ATOM 542 C C . VAL A 1 73 ? -8.137 -3.036 9.027 1.00 98.00 73 VAL A C 1
ATOM 544 O O . VAL A 1 73 ? -7.239 -2.955 8.188 1.00 98.00 73 VAL A O 1
ATOM 547 N N . LEU A 1 74 ? -8.152 -2.259 10.115 1.00 98.12 74 LEU A N 1
ATOM 548 C CA . LEU A 1 74 ? -7.083 -1.305 10.432 1.00 98.12 74 LEU A CA 1
ATOM 549 C C . LEU A 1 74 ? -5.729 -1.997 10.621 1.00 98.12 74 LEU A C 1
ATOM 551 O O . LEU A 1 74 ? -4.749 -1.602 9.997 1.00 98.12 74 LEU A O 1
ATOM 555 N N . LEU A 1 75 ? -5.661 -3.039 11.450 1.00 98.12 75 LEU A N 1
ATOM 556 C CA . LEU A 1 75 ? -4.407 -3.749 11.712 1.00 98.12 75 LEU A CA 1
ATOM 557 C C . LEU A 1 75 ? -3.893 -4.475 10.464 1.00 98.12 75 LEU A C 1
ATOM 559 O O . LEU A 1 75 ? -2.702 -4.390 10.165 1.00 98.12 75 LEU A O 1
ATOM 563 N N . ALA A 1 76 ? -4.780 -5.113 9.696 1.00 97.81 76 ALA A N 1
ATOM 564 C CA . ALA A 1 76 ? -4.426 -5.757 8.433 1.00 97.81 76 ALA A CA 1
ATOM 565 C C . ALA A 1 76 ? -3.907 -4.744 7.399 1.00 97.81 76 ALA A C 1
ATOM 567 O O . ALA A 1 76 ? -2.877 -4.978 6.769 1.00 97.81 76 ALA A O 1
ATOM 568 N N . SER A 1 77 ? -4.560 -3.582 7.278 1.00 97.94 77 SER A N 1
ATOM 569 C CA . SER A 1 77 ? -4.092 -2.490 6.412 1.00 97.94 77 SER A CA 1
ATOM 570 C C . SER A 1 77 ? -2.740 -1.957 6.880 1.00 97.94 77 SER A C 1
ATOM 572 O O . SER A 1 77 ? -1.841 -1.750 6.070 1.00 97.94 77 SER A O 1
ATOM 574 N N . GLY A 1 78 ? -2.560 -1.801 8.194 1.00 98.00 78 GLY A N 1
ATOM 575 C CA . GLY A 1 78 ? -1.281 -1.450 8.802 1.00 98.00 78 GLY A CA 1
ATOM 576 C C . GLY A 1 78 ? -0.165 -2.408 8.390 1.00 98.00 78 GLY A C 1
ATOM 577 O O . GLY A 1 78 ? 0.870 -1.968 7.894 1.00 98.00 78 GLY A O 1
ATOM 578 N N . ALA A 1 79 ? -0.402 -3.713 8.520 1.00 97.19 79 ALA A N 1
ATOM 579 C CA . ALA A 1 79 ? 0.550 -4.743 8.117 1.00 97.19 79 ALA A CA 1
ATOM 580 C C . ALA A 1 79 ? 0.844 -4.712 6.607 1.00 97.19 79 ALA A C 1
ATOM 582 O O . ALA A 1 79 ? 2.012 -4.716 6.218 1.00 97.19 79 ALA A O 1
ATOM 583 N N . GLN A 1 80 ? -0.180 -4.622 5.754 1.00 96.25 80 GLN A N 1
ATOM 584 C CA . GLN A 1 80 ? -0.018 -4.528 4.298 1.00 96.25 80 GLN A CA 1
ATOM 585 C C . GLN A 1 80 ? 0.883 -3.346 3.911 1.00 96.25 80 GLN A C 1
ATOM 587 O O . GLN A 1 80 ? 1.850 -3.507 3.166 1.00 96.25 80 GLN A O 1
ATOM 592 N N . TYR A 1 81 ? 0.590 -2.156 4.437 1.00 97.62 81 TYR A N 1
ATOM 593 C CA . TYR A 1 81 ? 1.344 -0.953 4.104 1.00 97.62 81 TYR A CA 1
ATOM 594 C C . TYR A 1 81 ? 2.757 -0.957 4.701 1.00 97.62 81 TYR A C 1
ATOM 596 O O . TYR A 1 81 ? 3.687 -0.525 4.031 1.00 97.62 81 TYR A O 1
ATOM 604 N N . VAL A 1 82 ? 2.972 -1.473 5.915 1.00 96.62 82 VAL A N 1
ATOM 605 C CA . VAL A 1 82 ? 4.324 -1.538 6.508 1.00 96.62 82 VAL A CA 1
ATOM 606 C C . VAL A 1 82 ? 5.205 -2.593 5.834 1.00 96.62 82 VAL A C 1
ATOM 608 O O . VAL A 1 82 ? 6.411 -2.392 5.700 1.00 96.62 82 VAL A O 1
ATOM 611 N N . THR A 1 83 ? 4.629 -3.706 5.381 1.00 95.06 83 THR A N 1
ATOM 612 C CA . THR A 1 83 ? 5.400 -4.777 4.731 1.00 95.06 83 THR A CA 1
ATOM 613 C C . THR A 1 83 ? 5.807 -4.436 3.300 1.00 95.06 83 THR A C 1
ATOM 615 O O . THR A 1 83 ? 6.862 -4.887 2.862 1.00 95.06 83 THR A O 1
ATOM 618 N N . ALA A 1 84 ? 5.058 -3.592 2.582 1.00 93.25 84 ALA A N 1
ATOM 619 C CA . ALA A 1 84 ? 5.408 -3.203 1.213 1.00 93.25 84 ALA A CA 1
ATOM 620 C C . ALA A 1 84 ? 6.820 -2.571 1.085 1.00 93.25 84 ALA A C 1
ATOM 622 O O . ALA A 1 84 ? 7.605 -3.060 0.272 1.00 93.25 84 ALA A O 1
ATOM 623 N N . PRO A 1 85 ? 7.219 -1.578 1.906 1.00 93.00 85 PRO A N 1
ATOM 624 C CA . PRO A 1 85 ? 8.590 -1.061 1.946 1.00 93.00 85 PRO A CA 1
ATOM 625 C C . PRO A 1 85 ? 9.644 -2.128 2.246 1.00 93.00 85 PRO A C 1
ATOM 627 O O . PRO A 1 85 ? 10.698 -2.138 1.615 1.00 93.00 85 PRO A O 1
ATOM 630 N N . LEU A 1 86 ? 9.359 -3.058 3.166 1.00 93.19 86 LEU A N 1
ATOM 631 C CA . LEU A 1 86 ? 10.274 -4.159 3.481 1.00 93.19 86 LEU A CA 1
ATOM 632 C C . LEU A 1 86 ? 10.493 -5.048 2.252 1.00 93.19 86 LEU A C 1
ATOM 634 O O . LEU A 1 86 ? 11.633 -5.358 1.916 1.00 93.19 86 LEU A O 1
ATOM 638 N N . MET A 1 87 ? 9.420 -5.382 1.529 1.00 93.12 87 MET A N 1
ATOM 639 C CA . MET A 1 87 ? 9.512 -6.147 0.285 1.00 93.12 87 MET A CA 1
ATOM 640 C C . MET A 1 87 ? 10.277 -5.384 -0.801 1.00 93.12 87 MET A C 1
ATOM 642 O O . MET A 1 87 ? 11.145 -5.963 -1.451 1.00 93.12 87 MET A O 1
ATOM 646 N N . MET A 1 88 ? 10.041 -4.079 -0.958 1.00 92.12 88 MET A N 1
ATOM 647 C CA . MET A 1 88 ? 10.801 -3.252 -1.905 1.00 92.12 88 MET A CA 1
ATOM 648 C C . MET A 1 88 ? 12.299 -3.224 -1.579 1.00 92.12 88 MET A C 1
ATOM 650 O O . MET A 1 88 ? 13.119 -3.261 -2.493 1.00 92.12 88 MET A O 1
ATOM 654 N N . LEU A 1 89 ? 12.676 -3.206 -0.295 1.00 92.00 89 LEU A N 1
ATOM 655 C CA . LEU A 1 89 ? 14.081 -3.251 0.124 1.00 92.00 89 LEU A CA 1
ATOM 656 C C . LEU A 1 89 ? 14.759 -4.581 -0.230 1.00 92.00 89 LEU A C 1
ATOM 658 O O . LEU A 1 89 ? 15.932 -4.572 -0.601 1.00 92.00 89 LEU A O 1
ATOM 662 N N . THR A 1 90 ? 14.033 -5.706 -0.195 1.00 94.38 90 THR A N 1
ATOM 663 C CA . THR A 1 90 ? 14.569 -6.993 -0.690 1.00 94.38 90 THR A CA 1
ATOM 664 C C . THR A 1 90 ? 14.831 -6.991 -2.200 1.00 94.38 90 THR A C 1
ATOM 666 O O . THR A 1 90 ? 15.623 -7.790 -2.683 1.00 94.38 90 THR A O 1
ATOM 669 N N . GLN A 1 91 ? 14.218 -6.054 -2.930 1.00 91.88 91 GLN A N 1
ATOM 670 C CA . GLN A 1 91 ? 14.317 -5.876 -4.383 1.00 91.88 91 GLN A CA 1
ATOM 671 C C . GLN A 1 91 ? 15.004 -4.543 -4.743 1.00 91.88 91 GLN A C 1
ATOM 673 O O . GLN A 1 91 ? 14.777 -3.968 -5.808 1.00 91.88 91 GLN A O 1
ATOM 678 N N . LYS A 1 92 ? 15.850 -4.005 -3.850 1.00 93.94 92 LYS A N 1
ATOM 679 C CA . LYS A 1 92 ? 16.473 -2.673 -4.001 1.00 93.94 92 LYS A CA 1
ATOM 680 C C . LYS A 1 92 ? 17.266 -2.489 -5.302 1.00 93.94 92 LYS A C 1
ATOM 682 O O . LYS A 1 92 ? 17.473 -1.365 -5.761 1.00 93.94 92 LYS A O 1
ATOM 687 N N . ASP A 1 93 ? 17.753 -3.588 -5.869 1.00 95.00 93 ASP A N 1
ATOM 688 C CA . ASP A 1 93 ? 18.561 -3.567 -7.080 1.00 95.00 93 ASP A CA 1
ATOM 689 C C . ASP A 1 93 ? 17.689 -3.450 -8.343 1.00 95.00 93 ASP A C 1
ATOM 691 O O . ASP A 1 93 ? 18.170 -2.920 -9.344 1.00 95.00 93 ASP A O 1
ATOM 695 N N . ASP A 1 94 ? 16.394 -3.763 -8.248 1.00 94.44 94 ASP A N 1
ATOM 696 C CA . ASP A 1 94 ? 15.400 -3.615 -9.315 1.00 94.44 94 ASP A CA 1
ATOM 697 C C . ASP A 1 94 ? 14.693 -2.252 -9.290 1.00 94.44 94 ASP A C 1
ATOM 699 O O . ASP A 1 94 ? 14.487 -1.619 -10.330 1.00 94.44 94 ASP A O 1
ATOM 703 N N . PHE A 1 95 ? 14.327 -1.764 -8.101 1.00 95.44 95 PHE A N 1
ATOM 704 C CA . PHE A 1 95 ? 13.586 -0.510 -7.947 1.00 95.44 95 PHE A CA 1
ATOM 705 C C . PHE A 1 95 ? 14.474 0.730 -8.082 1.00 95.44 95 PHE A C 1
ATOM 707 O O . PHE A 1 95 ? 15.632 0.764 -7.662 1.00 95.44 95 PHE A O 1
ATOM 714 N N . LYS A 1 96 ? 13.910 1.824 -8.604 1.00 96.12 96 LYS A N 1
ATOM 715 C CA . LYS A 1 96 ? 14.577 3.133 -8.557 1.00 96.12 96 LYS A CA 1
ATOM 716 C C . LYS A 1 96 ? 14.721 3.595 -7.098 1.00 96.12 96 LYS A C 1
ATOM 718 O O . LYS A 1 96 ? 13.714 3.619 -6.388 1.00 96.12 96 LYS A O 1
ATOM 723 N N . PRO A 1 97 ? 15.897 4.082 -6.656 1.00 95.50 97 PRO A N 1
ATOM 724 C CA . PRO A 1 97 ? 16.091 4.537 -5.274 1.00 95.50 97 PRO A CA 1
ATOM 725 C C . PRO A 1 97 ? 15.093 5.614 -4.827 1.00 95.50 97 PRO A C 1
ATOM 727 O O . PRO A 1 97 ? 14.557 5.546 -3.724 1.00 95.50 97 PRO A O 1
ATOM 730 N N . ALA A 1 98 ? 14.774 6.564 -5.713 1.00 95.06 98 ALA A N 1
ATOM 731 C CA . ALA A 1 98 ? 13.775 7.599 -5.441 1.00 95.06 98 ALA A CA 1
ATOM 732 C C . ALA A 1 98 ? 12.379 7.010 -5.170 1.00 95.06 98 ALA A C 1
ATOM 734 O O . ALA A 1 98 ? 11.651 7.513 -4.318 1.00 95.06 98 ALA A O 1
ATOM 735 N N . GLN A 1 99 ? 12.022 5.916 -5.850 1.00 94.56 99 GLN A N 1
ATOM 736 C CA . GLN A 1 99 ? 10.746 5.235 -5.645 1.00 94.56 99 GLN A CA 1
ATOM 737 C C . GLN A 1 99 ? 10.743 4.391 -4.378 1.00 94.56 99 GLN A C 1
ATOM 739 O O . GLN A 1 99 ? 9.725 4.357 -3.695 1.00 94.56 99 GLN A O 1
ATOM 744 N N . ILE A 1 100 ? 11.868 3.776 -4.007 1.00 94.75 100 ILE A N 1
ATOM 745 C CA . ILE A 1 100 ? 11.999 3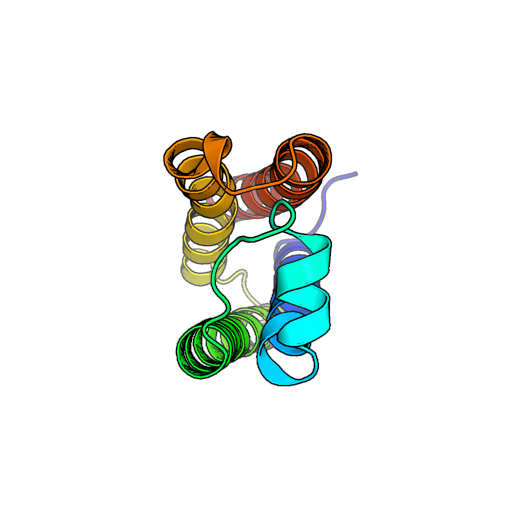.131 -2.695 1.00 94.75 100 ILE A CA 1
ATOM 746 C C . ILE A 1 100 ? 11.744 4.163 -1.595 1.00 94.75 100 ILE A C 1
ATOM 748 O O . ILE A 1 100 ? 10.908 3.923 -0.730 1.00 94.75 100 ILE A O 1
ATOM 752 N N . ALA A 1 101 ? 12.392 5.330 -1.656 1.00 95.31 101 ALA A N 1
ATOM 753 C CA . ALA A 1 101 ? 12.216 6.382 -0.656 1.00 95.31 101 ALA A CA 1
ATOM 754 C C . ALA A 1 101 ? 10.770 6.911 -0.604 1.00 95.31 101 ALA A C 1
ATOM 756 O O . ALA A 1 101 ? 10.168 6.948 0.470 1.00 95.31 101 ALA A O 1
ATOM 757 N N . LEU A 1 102 ? 10.193 7.270 -1.758 1.00 95.00 102 LEU A N 1
ATOM 758 C CA . LEU A 1 102 ? 8.843 7.832 -1.837 1.00 95.00 102 LEU A CA 1
ATOM 759 C C . LEU A 1 102 ? 7.772 6.840 -1.365 1.00 95.00 102 LEU A C 1
ATOM 761 O O . LEU A 1 102 ? 6.957 7.182 -0.509 1.00 95.00 102 LEU A O 1
ATOM 765 N N . ASN A 1 103 ? 7.791 5.602 -1.870 1.00 94.50 103 ASN A N 1
ATOM 766 C CA . ASN A 1 103 ? 6.820 4.589 -1.450 1.00 94.50 103 ASN A CA 1
ATOM 767 C C . ASN A 1 103 ? 7.032 4.175 0.001 1.00 94.50 103 ASN A C 1
ATOM 769 O O . ASN A 1 103 ? 6.051 3.959 0.702 1.00 94.50 103 ASN A O 1
ATOM 773 N N . SER A 1 104 ? 8.276 4.129 0.491 1.00 95.06 104 SER A N 1
ATOM 774 C CA . SER A 1 104 ? 8.530 3.891 1.915 1.00 95.06 104 SER A CA 1
ATOM 775 C C . SER A 1 104 ? 7.873 4.958 2.777 1.00 95.06 104 SER A C 1
ATOM 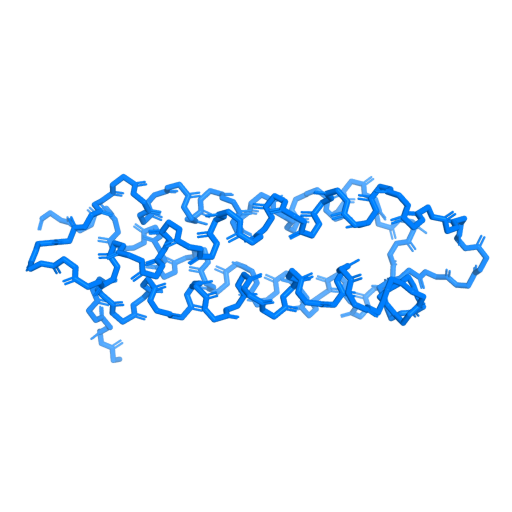777 O O . SER A 1 104 ? 7.157 4.619 3.711 1.00 95.06 104 SER A O 1
ATOM 779 N N . ALA A 1 105 ? 8.041 6.238 2.440 1.00 96.69 105 ALA A N 1
ATOM 780 C CA . ALA A 1 105 ? 7.423 7.323 3.193 1.00 96.69 105 ALA A CA 1
ATOM 781 C C . ALA A 1 105 ? 5.886 7.241 3.174 1.00 96.69 105 ALA A C 1
ATOM 783 O O . ALA A 1 105 ? 5.253 7.318 4.227 1.00 96.69 105 ALA A O 1
ATOM 784 N N . ILE A 1 106 ? 5.286 7.038 1.995 1.00 96.19 106 ILE A N 1
ATOM 785 C CA . ILE A 1 106 ? 3.826 6.953 1.844 1.00 96.19 106 ILE A CA 1
ATOM 786 C C . ILE A 1 106 ? 3.277 5.732 2.590 1.00 96.19 106 ILE A C 1
ATOM 788 O O . ILE A 1 106 ? 2.380 5.862 3.424 1.00 96.19 106 ILE A O 1
ATOM 792 N N . CYS A 1 107 ? 3.822 4.547 2.319 1.00 97.38 107 CYS A N 1
ATOM 793 C CA . CYS A 1 107 ? 3.327 3.299 2.880 1.00 97.38 107 CYS A CA 1
ATOM 794 C C . CYS A 1 107 ? 3.583 3.215 4.391 1.00 97.38 107 CYS A C 1
ATOM 796 O O . CYS A 1 107 ? 2.664 2.878 5.130 1.00 97.38 107 CYS A O 1
ATOM 798 N N . LEU A 1 108 ? 4.755 3.609 4.902 1.00 97.56 108 LEU A N 1
ATOM 799 C CA . LEU A 1 108 ? 4.977 3.664 6.355 1.00 97.56 108 LEU A CA 1
ATOM 800 C C . LEU A 1 108 ? 4.087 4.712 7.032 1.00 97.56 108 LEU A C 1
ATOM 802 O O . LEU A 1 108 ? 3.607 4.467 8.137 1.00 97.56 108 LEU A O 1
ATOM 806 N N . GLY A 1 109 ? 3.820 5.847 6.378 1.00 97.62 109 GLY A N 1
ATOM 807 C CA . GLY A 1 109 ? 2.905 6.866 6.891 1.00 97.62 109 GLY A CA 1
ATOM 808 C C . GLY A 1 109 ? 1.482 6.331 7.061 1.00 97.62 109 GLY A C 1
ATOM 809 O O . GLY A 1 109 ? 0.917 6.393 8.154 1.00 97.62 109 GLY A O 1
ATOM 810 N N . ILE A 1 110 ? 0.916 5.741 6.005 1.00 97.88 110 ILE A N 1
ATOM 811 C CA . ILE A 1 110 ? -0.431 5.149 6.043 1.00 97.88 110 ILE A CA 1
ATOM 812 C C . ILE A 1 110 ? -0.470 3.957 7.002 1.00 97.88 110 ILE A C 1
ATOM 814 O O . ILE A 1 110 ? -1.385 3.849 7.820 1.00 97.88 110 ILE A O 1
ATOM 818 N N . GLY A 1 111 ? 0.538 3.087 6.944 1.00 97.88 111 GLY A N 1
ATOM 819 C CA . GLY A 1 111 ? 0.657 1.922 7.809 1.00 97.88 111 GLY A CA 1
ATOM 820 C C . GLY A 1 111 ? 0.720 2.304 9.287 1.00 97.88 111 GLY A C 1
ATOM 821 O O . GLY A 1 111 ? -0.018 1.749 10.100 1.00 97.88 111 GLY A O 1
ATOM 822 N N . GLY A 1 112 ? 1.513 3.320 9.633 1.00 97.50 112 GLY A N 1
ATOM 823 C CA . GLY A 1 112 ? 1.606 3.864 10.986 1.00 97.50 112 GLY A CA 1
ATOM 824 C C . GLY A 1 112 ? 0.289 4.465 11.480 1.00 97.50 112 GLY A C 1
ATOM 825 O O . GLY A 1 112 ? -0.106 4.212 12.620 1.00 97.50 112 GLY A O 1
ATOM 826 N N . LEU A 1 113 ? -0.434 5.196 10.624 1.00 97.31 113 LEU A N 1
ATOM 827 C CA . LEU A 1 113 ? -1.778 5.692 10.947 1.00 97.31 113 LEU A CA 1
ATOM 828 C C . LEU A 1 113 ? -2.750 4.539 11.230 1.00 97.31 113 LEU A C 1
ATOM 830 O O . LEU A 1 113 ? -3.468 4.576 12.231 1.00 97.31 113 LEU A O 1
ATOM 834 N N . CYS A 1 114 ? -2.742 3.504 10.386 1.00 97.75 114 CYS A N 1
ATOM 835 C CA . CYS A 1 114 ? -3.596 2.326 10.532 1.00 97.75 114 CYS A CA 1
ATOM 836 C C . CYS A 1 114 ? -3.301 1.558 11.827 1.00 97.75 114 CYS A C 1
ATOM 838 O O . CYS A 1 114 ? -4.222 1.263 12.588 1.00 97.75 114 CYS A O 1
ATOM 840 N N . LEU A 1 115 ? -2.024 1.298 12.125 1.00 97.62 115 LEU A N 1
ATOM 841 C CA . LEU A 1 115 ? -1.606 0.621 13.356 1.00 97.62 115 LEU A CA 1
ATOM 842 C C . LEU A 1 115 ? -1.974 1.434 14.598 1.00 97.62 115 LEU A C 1
ATOM 844 O O . LEU A 1 115 ? -2.559 0.892 15.533 1.00 97.62 115 LEU A O 1
ATOM 848 N N . LYS A 1 116 ? -1.703 2.746 14.599 1.00 96.12 116 LYS A N 1
ATOM 849 C CA . LYS A 1 116 ? -2.063 3.628 15.717 1.00 96.12 116 LYS A CA 1
ATOM 850 C C . LYS A 1 116 ? -3.571 3.603 15.983 1.00 96.12 116 LYS A C 1
ATOM 852 O O . LYS A 1 116 ? -3.982 3.500 17.136 1.00 96.12 116 LYS A O 1
ATOM 857 N N . ALA A 1 117 ? -4.390 3.693 14.935 1.00 95.31 117 ALA A N 1
ATOM 858 C CA . ALA A 1 117 ? -5.844 3.664 15.063 1.00 95.31 117 ALA A CA 1
ATOM 859 C C . ALA A 1 117 ? -6.368 2.284 15.501 1.00 95.31 117 ALA A C 1
ATOM 861 O O . ALA A 1 117 ? -7.271 2.217 16.331 1.00 95.31 117 ALA A O 1
ATOM 862 N N . GLY A 1 118 ? -5.790 1.192 14.989 1.00 94.75 118 GLY A N 1
ATOM 863 C CA . GLY A 1 118 ? -6.192 -0.178 15.324 1.00 94.75 118 GLY A CA 1
ATOM 864 C C . GLY A 1 118 ? -5.804 -0.617 16.740 1.00 94.75 118 GLY A C 1
ATOM 865 O O . GLY A 1 118 ? -6.530 -1.392 17.357 1.00 94.75 118 GLY A O 1
ATOM 866 N N . LEU A 1 119 ? -4.693 -0.099 17.275 1.00 94.12 119 LEU A N 1
ATOM 867 C CA . LEU A 1 119 ? -4.195 -0.410 18.623 1.00 94.12 119 LEU A CA 1
ATOM 868 C C . LEU A 1 119 ? -4.774 0.493 19.723 1.00 94.12 119 LEU A C 1
ATOM 870 O O . LEU A 1 119 ? -4.560 0.227 20.908 1.00 94.12 119 LEU A O 1
ATOM 874 N N . LYS A 1 120 ? -5.495 1.564 19.366 1.00 86.88 120 LYS A N 1
ATOM 875 C CA . LYS A 1 120 ? -6.151 2.443 20.345 1.00 86.88 120 LYS A CA 1
ATOM 876 C C . LYS A 1 120 ? -7.183 1.622 21.132 1.00 86.88 120 LYS A C 1
ATOM 878 O O . LYS A 1 120 ? -7.947 0.858 20.533 1.00 86.88 120 LYS A O 1
ATOM 883 N N . LYS A 1 121 ? -7.147 1.726 22.467 1.00 65.19 121 LYS A N 1
ATOM 884 C CA . LYS A 1 121 ? -8.076 1.015 23.361 1.00 65.19 121 LYS A CA 1
ATOM 885 C C . LYS A 1 121 ? -9.506 1.446 23.068 1.00 65.19 121 LYS A C 1
ATOM 887 O O . LYS A 1 121 ? -9.746 2.672 23.077 1.00 65.19 121 LYS A O 1
#

pLDDT: mean 94.15, std 5.6, range [52.72, 98.31]

Secondary structure (DSSP, 8-state):
----HHHHHHHHHHHHHHHHHHHHH-HHHHHHHHBPTTPPP-HHHHHHHHHHHHHHHHHHHHHTTSSS--HHHHHHHHHHHHHHHHHHHHTTTTB-HHHHHHHHHHHHHHHHHHHHHHH--

Radius of gyration: 14.87 Å; chains: 1; bounding box: 39×27×42 Å

Sequence (121 aa):
MDLSAQTVLKIAAVSSTGYSAQMLAAPDWANSYYYKAGHPKNENWQRWFGHGLAGMALAQGLASGESTANKAVLLASGAQYVTAPLMMLTQKDDFKPAQIALNSAICLGIGGLCLKAGLKK

Foldseek 3Di:
DQDALLRLLLLLLVVLLVQLCCLQVPQVVVLVVWWDPPQDGDSVVSNVVSVVSNVLSVVSNVQSPDPDRPLVNLQVSLCVLQVVLVVCVVVVVTTDPVNSVVSNVVSNVSSVSSNVNSPDD